Protein AF-A0A9E1MY78-F1 (afdb_monomer_lite)

Structure (mmCIF, N/CA/C/O backbone):
data_AF-A0A9E1MY78-F1
#
_entry.id   AF-A0A9E1MY78-F1
#
loop_
_atom_site.group_PDB
_atom_site.id
_atom_site.type_symbol
_atom_site.label_atom_id
_atom_site.label_alt_id
_atom_site.label_comp_id
_atom_site.label_asym_id
_atom_site.label_entity_id
_atom_site.label_seq_id
_atom_site.pdbx_PDB_ins_code
_atom_site.Cartn_x
_atom_site.Cartn_y
_atom_site.Cartn_z
_atom_site.occupancy
_atom_site.B_iso_or_equiv
_atom_site.auth_seq_id
_atom_site.auth_comp_id
_atom_site.auth_asym_id
_atom_site.auth_atom_id
_atom_site.pdbx_PDB_model_num
ATOM 1 N N . LEU A 1 1 ? -3.716 -0.365 20.047 1.00 77.88 1 LEU A N 1
ATOM 2 C CA . LEU A 1 1 ? -4.686 -0.199 18.945 1.00 77.88 1 LEU A CA 1
ATOM 3 C C . LEU A 1 1 ? -5.792 -1.229 19.145 1.00 77.88 1 LEU A C 1
ATOM 5 O O . LEU A 1 1 ? -5.508 -2.318 19.634 1.00 77.88 1 LEU A O 1
ATOM 9 N N . THR A 1 2 ? -7.038 -0.886 18.838 1.00 93.75 2 THR A N 1
ATOM 10 C CA . THR A 1 2 ? -8.162 -1.832 18.827 1.00 93.75 2 THR A CA 1
ATOM 11 C C . THR A 1 2 ? -8.048 -2.782 17.623 1.00 93.75 2 THR A C 1
ATOM 13 O O . THR A 1 2 ? -7.314 -2.478 16.678 1.00 93.75 2 THR A O 1
ATOM 16 N N . PRO A 1 3 ? -8.788 -3.907 17.593 1.00 94.00 3 PRO A N 1
ATOM 17 C CA . PRO A 1 3 ? -8.810 -4.789 16.424 1.00 94.00 3 PRO A CA 1
ATOM 18 C C . PRO A 1 3 ? -9.191 -4.069 15.121 1.00 94.00 3 PRO A C 1
ATOM 20 O O . PRO A 1 3 ? -8.575 -4.314 14.088 1.00 94.00 3 PRO A O 1
ATOM 23 N N . SER A 1 4 ? -10.140 -3.126 15.179 1.00 91.12 4 SER A N 1
ATOM 24 C CA . SER A 1 4 ? -10.500 -2.296 14.019 1.00 91.12 4 SER A CA 1
ATOM 25 C C . SER A 1 4 ? -9.322 -1.439 13.566 1.00 91.12 4 SER A C 1
ATOM 27 O O . SER A 1 4 ? -8.977 -1.444 12.393 1.00 91.12 4 SER A O 1
ATOM 29 N N . GLN A 1 5 ? -8.630 -0.784 14.502 1.00 90.69 5 GLN A N 1
ATOM 30 C CA . GLN A 1 5 ? -7.468 0.045 14.177 1.00 90.69 5 GLN A CA 1
ATOM 31 C C . GLN A 1 5 ? -6.308 -0.772 13.580 1.00 90.69 5 GLN A C 1
ATOM 33 O O . GLN A 1 5 ? -5.576 -0.271 12.727 1.00 90.69 5 GLN A O 1
ATOM 38 N N . HIS A 1 6 ? -6.131 -2.033 13.995 1.00 92.25 6 HIS A N 1
ATOM 39 C CA . HIS A 1 6 ? -5.180 -2.947 13.347 1.00 92.25 6 HIS A CA 1
ATOM 40 C C . HIS A 1 6 ? -5.575 -3.239 11.901 1.00 92.25 6 HIS A C 1
ATOM 42 O O . HIS A 1 6 ? -4.723 -3.191 11.014 1.00 92.25 6 HIS A O 1
ATOM 48 N N . LEU A 1 7 ? -6.853 -3.535 11.667 1.00 94.12 7 LEU A N 1
ATOM 49 C CA . LEU A 1 7 ? -7.363 -3.879 10.347 1.00 94.12 7 LEU A CA 1
ATOM 50 C C . LEU A 1 7 ? -7.276 -2.690 9.380 1.00 94.12 7 LEU A C 1
ATOM 52 O O . LEU A 1 7 ? -6.815 -2.845 8.249 1.00 94.12 7 LEU A O 1
ATOM 56 N N . ASP A 1 8 ? -7.617 -1.494 9.857 1.00 91.06 8 ASP A N 1
ATOM 57 C CA . ASP A 1 8 ? -7.502 -0.252 9.095 1.00 91.06 8 ASP A CA 1
ATOM 58 C C . ASP A 1 8 ? -6.039 0.030 8.724 1.00 91.06 8 ASP A C 1
ATOM 60 O O . ASP A 1 8 ? -5.723 0.328 7.570 1.00 91.06 8 ASP A O 1
ATOM 64 N N . GLY A 1 9 ? -5.116 -0.128 9.679 1.00 91.06 9 GLY A N 1
ATOM 65 C CA . GLY A 1 9 ? -3.679 -0.020 9.428 1.00 91.06 9 GLY A CA 1
ATOM 66 C C . GLY A 1 9 ? -3.181 -1.040 8.401 1.00 91.06 9 GLY A C 1
ATOM 67 O O . GLY A 1 9 ? -2.433 -0.677 7.490 1.00 91.06 9 GLY A O 1
ATOM 68 N N . PHE A 1 10 ? -3.627 -2.295 8.503 1.00 94.75 10 PHE A N 1
ATOM 69 C CA . PHE A 1 10 ? -3.268 -3.362 7.571 1.00 94.75 10 PHE A CA 1
ATOM 70 C C . PHE A 1 10 ? -3.712 -3.040 6.142 1.00 94.75 10 PHE A C 1
ATOM 72 O O . PHE A 1 10 ? -2.872 -3.027 5.242 1.00 94.75 10 PHE A O 1
ATOM 79 N N . TYR A 1 11 ? -4.991 -2.721 5.919 1.00 94.31 11 TYR A N 1
ATOM 80 C CA . TYR A 1 11 ? -5.495 -2.437 4.571 1.00 94.31 11 TYR A CA 1
ATOM 81 C C . TYR A 1 11 ? -4.884 -1.178 3.966 1.00 94.31 11 TYR A C 1
ATOM 83 O O . TYR A 1 11 ? -4.603 -1.141 2.762 1.00 94.31 11 TYR A O 1
ATOM 91 N N . ARG A 1 12 ? -4.605 -0.168 4.794 1.00 91.56 12 ARG A N 1
ATOM 92 C CA . ARG A 1 12 ? -3.902 1.042 4.368 1.00 91.56 12 ARG A CA 1
ATOM 93 C C . ARG A 1 12 ? -2.476 0.727 3.922 1.00 91.56 12 ARG A C 1
ATOM 95 O O . ARG A 1 12 ? -2.065 1.147 2.841 1.00 91.56 12 ARG A O 1
ATOM 102 N N . GLY A 1 13 ? -1.737 -0.046 4.718 1.00 91.94 13 GLY A N 1
ATOM 103 C CA . GLY A 1 13 ? -0.388 -0.499 4.380 1.00 91.94 13 GLY A CA 1
ATOM 104 C C . GLY A 1 13 ? -0.364 -1.375 3.129 1.00 91.94 13 GLY A C 1
ATOM 105 O O . GLY A 1 13 ? 0.421 -1.128 2.216 1.00 91.94 13 GLY A O 1
ATOM 106 N N . TRP A 1 14 ? -1.268 -2.349 3.051 1.00 94.62 14 TRP A N 1
ATOM 107 C CA . TRP A 1 14 ? -1.393 -3.259 1.916 1.00 94.62 14 TRP A CA 1
ATOM 108 C C . TRP A 1 14 ? -1.666 -2.511 0.610 1.00 94.62 14 TRP A C 1
ATOM 110 O O . TRP A 1 14 ? -0.915 -2.656 -0.351 1.00 94.62 14 TRP A O 1
ATOM 120 N N . SER A 1 15 ? -2.671 -1.631 0.596 1.00 93.56 15 SER A N 1
ATOM 121 C CA . SER A 1 15 ? -3.048 -0.866 -0.602 1.00 93.56 15 SER A CA 1
ATOM 122 C C . SER A 1 15 ? -1.903 0.020 -1.102 1.00 93.56 15 SER A C 1
ATOM 124 O O . SER A 1 15 ? -1.666 0.123 -2.303 1.00 93.56 15 SER A O 1
ATOM 126 N N . ARG A 1 16 ? -1.146 0.621 -0.176 1.00 91.81 16 ARG A N 1
ATOM 127 C CA . ARG A 1 16 ? 0.048 1.424 -0.474 1.00 91.81 16 ARG A CA 1
ATOM 128 C C . ARG A 1 16 ? 1.179 0.574 -1.069 1.00 91.81 16 ARG A C 1
ATOM 130 O O . ARG A 1 16 ? 1.794 0.996 -2.047 1.00 91.81 16 ARG A O 1
ATOM 137 N N . LYS A 1 17 ? 1.440 -0.623 -0.523 1.00 92.12 17 LYS A N 1
ATOM 138 C CA . LYS A 1 17 ? 2.454 -1.544 -1.070 1.00 92.12 17 LYS A CA 1
ATOM 139 C C . LYS A 1 17 ? 2.077 -2.057 -2.457 1.00 92.12 17 LYS A C 1
ATOM 141 O O . LYS A 1 17 ? 2.904 -2.015 -3.364 1.00 92.12 17 LYS A O 1
ATOM 146 N N . GLU A 1 18 ? 0.826 -2.462 -2.639 1.00 95.12 18 GLU A N 1
ATOM 147 C CA . GLU A 1 18 ? 0.297 -2.927 -3.922 1.00 95.12 18 GLU A CA 1
ATOM 148 C C . GLU A 1 18 ? 0.358 -1.845 -5.004 1.00 95.12 18 GLU A C 1
ATOM 150 O O . GLU A 1 18 ? 0.756 -2.129 -6.130 1.00 95.12 18 GLU A O 1
ATOM 155 N N . ALA A 1 19 ? 0.023 -0.593 -4.676 1.00 92.69 19 ALA A N 1
ATOM 156 C CA . ALA A 1 19 ? 0.131 0.516 -5.622 1.00 92.69 19 ALA A CA 1
ATOM 157 C C . ALA A 1 19 ? 1.569 0.684 -6.140 1.00 92.69 19 ALA A C 1
ATOM 159 O O . ALA A 1 19 ? 1.778 0.836 -7.344 1.00 92.69 19 ALA A O 1
ATOM 160 N N . TYR A 1 20 ? 2.562 0.599 -5.249 1.00 90.75 20 TYR A N 1
ATOM 161 C CA . TYR A 1 20 ? 3.974 0.665 -5.625 1.00 90.75 20 TYR A CA 1
ATOM 162 C C . TYR A 1 20 ? 4.406 -0.533 -6.479 1.00 90.75 20 TYR A C 1
ATOM 164 O O . TYR A 1 20 ? 4.993 -0.344 -7.543 1.00 90.75 20 TYR A O 1
ATOM 172 N N . ILE A 1 21 ? 4.061 -1.757 -6.070 1.00 92.94 21 ILE A N 1
ATOM 173 C CA . ILE A 1 21 ? 4.366 -2.980 -6.831 1.00 92.94 21 ILE A CA 1
ATOM 174 C C . ILE A 1 21 ? 3.779 -2.914 -8.243 1.00 92.94 21 ILE A C 1
ATOM 176 O O . ILE A 1 21 ? 4.472 -3.211 -9.220 1.00 92.94 21 ILE A O 1
ATOM 180 N N . LYS A 1 22 ? 2.519 -2.480 -8.363 1.00 94.44 22 LYS A N 1
ATOM 181 C CA . LYS A 1 22 ? 1.832 -2.323 -9.649 1.00 94.44 22 LYS A CA 1
ATOM 182 C C . LYS A 1 22 ? 2.498 -1.265 -10.518 1.00 94.44 22 LYS A C 1
ATOM 184 O O . LYS A 1 22 ? 2.740 -1.529 -11.689 1.00 94.44 22 LYS A O 1
ATOM 189 N N . ALA A 1 23 ? 2.864 -0.115 -9.950 1.00 91.56 23 ALA A N 1
ATOM 190 C CA . ALA A 1 23 ? 3.569 0.931 -10.689 1.00 91.56 23 ALA A CA 1
ATOM 191 C C . ALA A 1 23 ? 4.974 0.497 -11.151 1.00 91.56 23 ALA A C 1
ATOM 193 O O . ALA A 1 23 ? 5.458 0.964 -12.179 1.00 91.56 23 ALA A O 1
ATOM 194 N N . ARG A 1 24 ? 5.624 -0.421 -10.422 1.00 88.56 24 ARG A N 1
ATOM 195 C CA . ARG A 1 24 ? 6.902 -1.037 -10.817 1.00 88.56 24 ARG A CA 1
ATOM 196 C C . ARG A 1 24 ? 6.762 -2.112 -11.894 1.00 88.56 24 ARG A C 1
ATOM 198 O O . ARG A 1 24 ? 7.755 -2.420 -12.544 1.00 88.56 24 ARG A O 1
ATOM 205 N N . GLY A 1 25 ? 5.583 -2.714 -12.052 1.00 91.69 25 GLY A N 1
ATOM 206 C CA . GLY A 1 25 ? 5.342 -3.798 -13.012 1.00 91.69 25 GLY A CA 1
ATOM 207 C C . GLY A 1 25 ? 6.062 -5.114 -12.685 1.00 91.69 25 GLY A C 1
ATOM 208 O O . GLY A 1 25 ? 6.129 -5.997 -13.531 1.00 91.69 25 GLY A O 1
ATOM 209 N N . MET A 1 26 ? 6.607 -5.262 -11.473 1.00 87.62 26 MET A N 1
ATOM 210 C CA . MET A 1 26 ? 7.414 -6.430 -11.080 1.00 87.62 26 MET A CA 1
ATOM 211 C C . MET A 1 26 ? 6.585 -7.568 -10.468 1.00 87.62 26 MET A C 1
ATOM 213 O O . MET A 1 26 ? 7.103 -8.667 -10.273 1.00 87.62 26 MET A O 1
ATOM 217 N N . GLY A 1 27 ? 5.317 -7.313 -10.133 1.00 89.56 27 GLY A N 1
ATOM 218 C CA . GLY A 1 27 ? 4.484 -8.270 -9.405 1.00 89.56 27 GLY A CA 1
ATOM 219 C C . GLY A 1 27 ? 5.150 -8.734 -8.104 1.00 89.56 27 GLY A C 1
ATOM 220 O O . GLY A 1 27 ? 5.833 -7.964 -7.429 1.00 89.56 27 GLY A O 1
ATOM 221 N N . LEU A 1 28 ? 4.987 -10.014 -7.769 1.00 89.81 28 LEU A N 1
ATOM 222 C CA . LEU A 1 28 ? 5.535 -10.604 -6.540 1.00 89.81 28 LEU A CA 1
ATOM 223 C C . LEU A 1 28 ? 7.060 -10.798 -6.558 1.00 89.81 28 LEU A C 1
ATOM 225 O O . LEU A 1 28 ? 7.638 -11.139 -5.529 1.00 89.81 28 LEU A O 1
ATOM 229 N N . SER A 1 29 ? 7.725 -10.552 -7.690 1.00 92.12 29 SER A N 1
ATOM 230 C CA . SER A 1 29 ? 9.190 -10.586 -7.775 1.00 92.12 29 SER A CA 1
ATOM 231 C C . SER A 1 29 ? 9.851 -9.429 -7.019 1.00 92.12 29 SER A C 1
ATOM 233 O O . SER A 1 29 ? 11.055 -9.473 -6.778 1.00 92.12 29 SER A O 1
ATOM 235 N N . LEU A 1 30 ? 9.091 -8.391 -6.639 1.00 89.00 30 LEU A N 1
ATOM 236 C CA . LEU A 1 30 ? 9.543 -7.349 -5.720 1.00 89.00 30 LEU A CA 1
ATOM 237 C C . LEU A 1 30 ? 9.236 -7.773 -4.269 1.00 89.00 30 LEU A C 1
ATOM 239 O O . LEU A 1 30 ? 8.061 -7.817 -3.892 1.00 89.00 30 LEU A O 1
ATOM 243 N N . PRO A 1 31 ? 10.247 -8.061 -3.427 1.00 89.94 31 PRO A N 1
ATOM 244 C CA . PRO A 1 31 ? 9.996 -8.563 -2.083 1.00 89.94 31 PRO A CA 1
ATOM 245 C C . PRO A 1 31 ? 9.281 -7.526 -1.209 1.00 89.94 31 PRO A C 1
ATOM 247 O O . PRO A 1 31 ? 9.758 -6.411 -1.022 1.00 89.94 31 PRO A O 1
ATOM 250 N N . LEU A 1 32 ? 8.162 -7.907 -0.587 1.00 89.75 32 LEU A N 1
ATOM 251 C CA . LEU A 1 32 ? 7.363 -6.998 0.252 1.00 89.75 32 LEU A CA 1
ATOM 252 C C . LEU A 1 32 ? 8.124 -6.409 1.452 1.00 89.75 32 LEU A C 1
ATOM 254 O O . LEU A 1 32 ? 7.677 -5.416 2.023 1.00 89.75 32 LEU A O 1
ATOM 258 N N . HIS A 1 33 ? 9.236 -7.020 1.862 1.00 88.94 33 H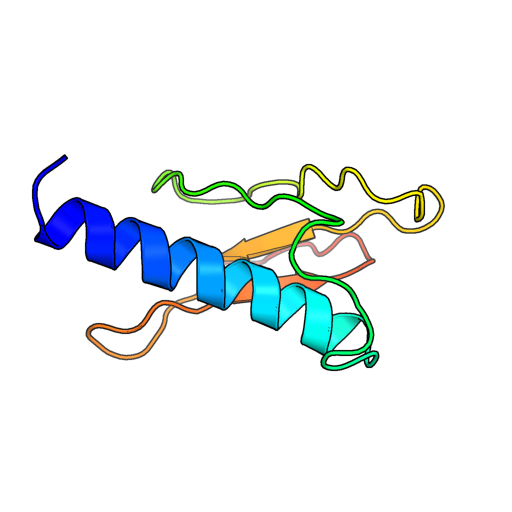IS A N 1
ATOM 259 C CA . HIS A 1 33 ? 10.082 -6.556 2.963 1.00 88.94 33 HIS A CA 1
ATOM 260 C C . HIS A 1 33 ? 11.212 -5.612 2.512 1.00 88.94 33 HIS A C 1
ATOM 262 O O . HIS A 1 33 ? 11.907 -5.067 3.364 1.00 88.94 33 HIS A O 1
ATOM 268 N N . SER A 1 34 ? 11.411 -5.398 1.204 1.00 86.19 34 SER A N 1
ATOM 269 C CA . SER A 1 34 ? 12.500 -4.556 0.682 1.00 86.19 34 SER A CA 1
ATOM 270 C C . SER A 1 34 ? 12.168 -3.057 0.661 1.00 86.19 34 SER A C 1
ATOM 272 O O . SER A 1 34 ? 12.985 -2.245 0.231 1.00 86.19 34 SER A O 1
ATOM 274 N N . PHE A 1 35 ? 10.958 -2.674 1.077 1.00 84.88 35 PHE A N 1
ATOM 275 C CA . PHE A 1 35 ? 10.508 -1.287 1.145 1.00 84.88 35 PHE A CA 1
ATOM 276 C C . PHE A 1 35 ? 9.410 -1.109 2.200 1.00 84.88 35 PHE A C 1
ATOM 278 O O . PHE A 1 35 ? 8.639 -2.029 2.499 1.00 84.88 35 PHE A O 1
ATOM 285 N N . ASP A 1 36 ? 9.319 0.110 2.726 1.00 86.44 36 ASP A N 1
ATOM 286 C CA . ASP A 1 36 ? 8.366 0.482 3.762 1.00 86.44 36 ASP A CA 1
ATOM 287 C C . ASP A 1 36 ? 7.348 1.497 3.240 1.00 86.44 36 ASP A C 1
ATOM 289 O O . ASP A 1 36 ? 7.606 2.292 2.336 1.00 86.44 36 ASP A O 1
ATOM 293 N N . VAL A 1 37 ? 6.159 1.466 3.837 1.00 85.69 37 VAL A N 1
ATOM 294 C CA . VAL A 1 37 ? 5.100 2.448 3.608 1.00 85.69 37 VAL A CA 1
ATOM 295 C C . VAL A 1 37 ? 4.618 2.956 4.957 1.00 85.69 37 VAL A C 1
ATOM 297 O O . VAL A 1 37 ? 4.595 2.215 5.940 1.00 85.69 37 VAL A O 1
ATOM 300 N N . SER A 1 38 ? 4.209 4.221 5.024 1.00 84.31 38 SE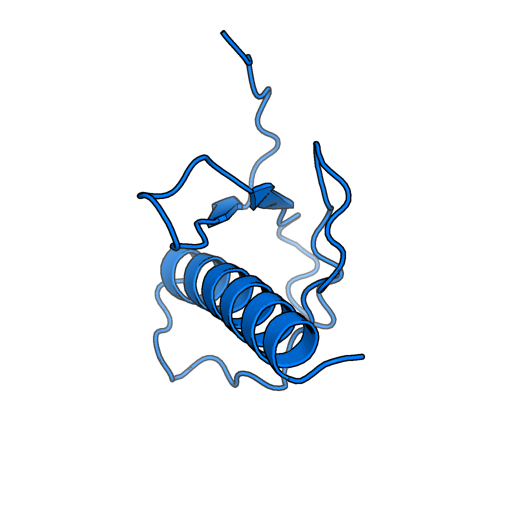R A N 1
ATOM 301 C CA . SER A 1 38 ? 3.572 4.739 6.235 1.00 84.31 38 SER A CA 1
ATOM 302 C C . SER A 1 38 ? 2.240 4.021 6.474 1.00 84.31 38 SER A C 1
ATOM 304 O O . SER A 1 38 ? 1.531 3.711 5.516 1.00 84.31 38 SER A O 1
ATOM 306 N N . LEU A 1 39 ? 1.860 3.833 7.739 1.00 86.88 39 LEU A N 1
ATOM 307 C CA . LEU A 1 39 ? 0.514 3.400 8.147 1.00 86.88 39 LEU A CA 1
ATOM 308 C C . LEU A 1 39 ? -0.336 4.556 8.698 1.00 86.88 39 LEU A C 1
ATOM 310 O O . LEU A 1 39 ? -1.487 4.350 9.071 1.00 86.88 39 LEU A O 1
ATOM 314 N N . SER A 1 40 ? 0.222 5.773 8.739 1.00 83.06 40 SER A N 1
ATOM 315 C CA . SER A 1 40 ? -0.462 6.939 9.305 1.00 83.06 40 SER A CA 1
ATOM 316 C C . SER A 1 40 ? -1.718 7.322 8.517 1.00 83.06 40 SER A C 1
ATOM 318 O O . SER A 1 40 ? -1.767 7.174 7.289 1.00 83.06 40 SER A O 1
ATOM 320 N N . GLU A 1 41 ? -2.704 7.830 9.259 1.00 77.75 41 GLU A N 1
ATOM 321 C CA . GLU A 1 41 ? -4.014 8.295 8.776 1.00 77.75 41 GLU A CA 1
ATOM 322 C C . GLU A 1 41 ? -3.998 9.745 8.272 1.00 77.75 41 GLU A C 1
ATOM 324 O O . GLU A 1 41 ? -4.970 10.209 7.688 1.00 77.75 41 GLU A O 1
ATOM 329 N N . SER A 1 42 ? -2.912 10.491 8.508 1.00 62.78 42 SER A N 1
ATOM 330 C CA . SER A 1 42 ? -2.872 11.922 8.198 1.00 62.78 42 SER A CA 1
ATOM 331 C C . SER A 1 42 ? -2.916 12.175 6.689 1.00 62.78 42 SER A C 1
ATOM 333 O O . SER A 1 42 ? -2.078 11.692 5.922 1.00 62.78 42 SER A O 1
ATOM 335 N N . SER A 1 43 ? -3.913 12.972 6.311 1.00 53.59 43 SER A N 1
ATOM 336 C CA . SER A 1 43 ? -4.260 13.357 4.953 1.00 53.59 43 SER A CA 1
ATOM 337 C C . SER A 1 43 ? -3.233 14.299 4.320 1.00 53.59 43 SER A C 1
ATOM 339 O O . SER A 1 43 ? -2.656 15.165 4.978 1.00 53.59 43 SER A O 1
ATOM 341 N N . ALA A 1 44 ? -3.027 14.079 3.019 1.00 54.66 44 ALA A N 1
ATOM 342 C CA . ALA A 1 44 ? -2.757 15.044 1.944 1.00 54.66 44 ALA A CA 1
ATOM 343 C C . ALA A 1 44 ? -1.608 14.595 1.038 1.00 54.66 44 ALA A C 1
ATOM 345 O O . ALA A 1 44 ? -1.786 14.521 -0.171 1.00 54.66 44 ALA A O 1
ATOM 346 N N . THR A 1 45 ? -0.441 14.240 1.568 1.00 51.97 45 THR A N 1
ATOM 347 C CA . THR A 1 45 ? 0.668 13.695 0.766 1.00 51.97 45 THR A CA 1
ATOM 348 C C . THR A 1 45 ? 1.665 13.028 1.703 1.00 51.97 45 THR A C 1
ATOM 350 O O . THR A 1 45 ? 2.063 13.608 2.719 1.00 51.97 45 THR A O 1
ATOM 353 N N . ARG A 1 46 ? 2.088 11.804 1.387 1.00 56.72 46 ARG A N 1
ATOM 354 C CA . ARG A 1 46 ? 3.212 11.168 2.074 1.00 56.72 46 ARG A CA 1
ATOM 355 C C . ARG A 1 46 ? 4.215 10.728 1.024 1.00 56.72 46 ARG A C 1
ATOM 357 O O . ARG A 1 46 ? 3.948 9.830 0.231 1.00 56.72 46 ARG A O 1
ATOM 364 N N . SER A 1 47 ? 5.380 11.373 1.044 1.00 52.16 47 SER A N 1
ATOM 365 C CA . SER A 1 47 ? 6.548 10.845 0.351 1.00 52.16 47 SER A CA 1
ATOM 366 C C . SER A 1 47 ? 6.764 9.411 0.830 1.00 52.16 47 SER A C 1
ATOM 368 O O . SER A 1 47 ? 6.718 9.136 2.035 1.00 52.16 47 SER A O 1
ATOM 370 N N 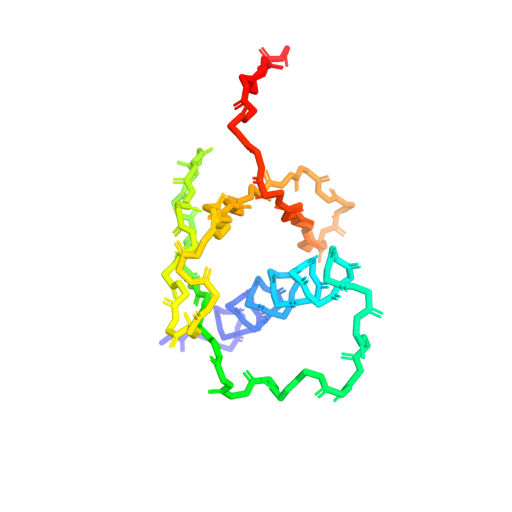. LEU A 1 48 ? 6.920 8.487 -0.112 1.00 57.53 48 LEU A N 1
ATOM 371 C CA . LEU A 1 48 ? 7.304 7.126 0.212 1.00 57.53 48 LEU A CA 1
ATOM 372 C C . LEU A 1 48 ? 8.678 7.175 0.880 1.00 57.53 48 LEU A C 1
ATOM 374 O O . LEU A 1 48 ? 9.644 7.638 0.276 1.00 57.53 48 LEU A O 1
ATOM 378 N N . MET A 1 49 ? 8.791 6.654 2.100 1.00 54.25 49 MET A N 1
ATOM 379 C CA . MET A 1 49 ? 10.101 6.335 2.659 1.00 54.25 49 MET A CA 1
ATOM 380 C C . MET A 1 49 ? 10.535 4.992 2.072 1.00 54.25 49 MET A C 1
ATOM 382 O O . MET A 1 49 ? 10.375 3.933 2.674 1.00 54.25 49 MET A O 1
ATOM 386 N N . LEU A 1 50 ? 11.021 5.032 0.834 1.00 56.69 50 LEU A N 1
ATOM 387 C CA . LEU A 1 50 ? 11.618 3.863 0.212 1.00 56.69 50 LEU A CA 1
ATOM 388 C C . LEU A 1 50 ? 12.957 3.577 0.893 1.00 56.69 50 LEU A C 1
ATOM 390 O O . LEU A 1 50 ? 13.878 4.385 0.832 1.00 56.69 50 LEU A O 1
ATOM 394 N N . LYS A 1 51 ? 13.081 2.391 1.491 1.00 52.28 51 LYS A N 1
ATOM 395 C CA . LYS A 1 51 ? 14.388 1.796 1.812 1.00 52.28 51 LYS A CA 1
ATOM 396 C C . LYS A 1 51 ? 15.084 1.199 0.583 1.00 52.28 51 LYS A C 1
ATOM 398 O O . LYS A 1 51 ? 16.152 0.620 0.722 1.00 52.28 51 LYS A O 1
ATOM 403 N N . SER A 1 52 ? 14.474 1.281 -0.601 1.00 55.25 52 SER A N 1
ATOM 404 C CA . SER A 1 52 ? 15.001 0.629 -1.797 1.00 55.25 52 SER A CA 1
ATOM 405 C C . SER A 1 52 ? 16.151 1.412 -2.424 1.00 55.25 52 SER A C 1
ATOM 407 O O . SER A 1 52 ? 16.096 2.638 -2.497 1.00 55.25 52 SER A O 1
ATOM 409 N N . ASP A 1 53 ? 17.102 0.686 -3.008 1.00 54.50 53 ASP A N 1
ATOM 410 C CA . ASP A 1 53 ? 18.232 1.210 -3.791 1.00 54.50 53 ASP A CA 1
ATOM 411 C C . ASP A 1 53 ? 17.840 1.947 -5.088 1.00 54.50 53 ASP A C 1
ATOM 413 O O . ASP A 1 53 ? 18.707 2.433 -5.810 1.00 54.50 53 ASP A O 1
ATOM 417 N N . ASP A 1 54 ? 16.543 2.100 -5.377 1.00 61.44 54 ASP A N 1
ATOM 418 C CA . ASP A 1 54 ? 16.001 2.852 -6.520 1.00 61.44 54 ASP A CA 1
ATOM 419 C C . ASP A 1 54 ? 16.089 4.378 -6.304 1.00 61.44 54 ASP A C 1
ATOM 421 O O . ASP A 1 54 ? 15.115 5.114 -6.464 1.00 61.44 54 ASP A O 1
ATOM 425 N N . LYS A 1 55 ? 17.271 4.861 -5.896 1.00 59.50 55 LYS A N 1
AT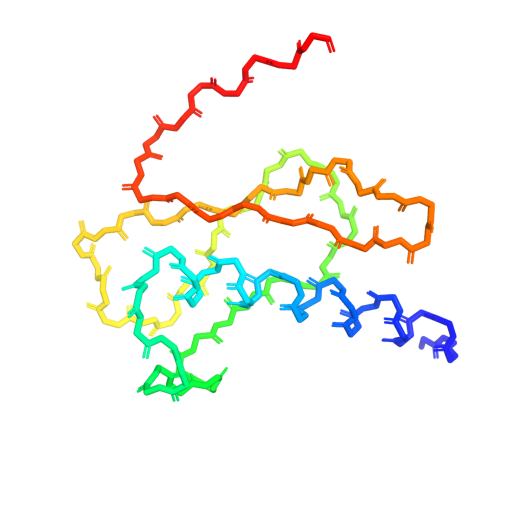OM 426 C CA . LYS A 1 55 ? 17.565 6.273 -5.594 1.00 59.50 55 LYS A CA 1
ATOM 427 C C . LYS A 1 55 ? 17.392 7.194 -6.807 1.00 59.50 55 LYS A C 1
ATOM 429 O O . LYS A 1 55 ? 17.248 8.401 -6.632 1.00 59.50 55 LYS A O 1
ATOM 434 N N . GLU A 1 56 ? 17.393 6.641 -8.021 1.00 59.66 56 GLU A N 1
ATOM 435 C CA . GLU A 1 56 ? 17.222 7.402 -9.263 1.00 59.66 56 GLU A CA 1
ATOM 436 C C . GLU A 1 56 ? 15.767 7.826 -9.516 1.00 59.66 56 GLU A C 1
ATOM 438 O O . GLU A 1 56 ? 15.524 8.835 -10.181 1.00 59.66 56 GLU A O 1
ATOM 443 N N . ARG A 1 57 ? 14.779 7.106 -8.962 1.00 69.50 57 ARG A N 1
ATOM 444 C CA . ARG A 1 57 ? 13.354 7.422 -9.130 1.00 69.50 57 ARG A CA 1
ATOM 445 C C . ARG A 1 57 ? 12.763 7.944 -7.827 1.00 69.50 57 ARG A C 1
ATOM 447 O O . ARG A 1 57 ? 12.621 7.224 -6.843 1.00 69.50 57 ARG A O 1
ATOM 454 N N . ARG A 1 58 ? 12.350 9.214 -7.829 1.00 75.38 58 ARG A N 1
ATOM 455 C CA . ARG A 1 58 ? 11.629 9.822 -6.700 1.00 75.38 58 ARG A CA 1
ATOM 456 C C . ARG A 1 58 ? 10.168 9.382 -6.717 1.00 75.38 58 ARG A C 1
ATOM 458 O O . ARG A 1 58 ? 9.339 9.982 -7.396 1.00 75.38 58 ARG A O 1
ATOM 465 N N . TRP A 1 59 ? 9.865 8.323 -5.973 1.00 82.75 59 TRP A N 1
ATOM 466 C CA . TRP A 1 59 ? 8.505 7.815 -5.833 1.00 82.75 59 TRP A CA 1
ATOM 467 C C . TRP A 1 59 ? 7.695 8.586 -4.791 1.00 82.75 59 TRP A C 1
ATOM 469 O O . TRP A 1 59 ? 8.182 8.912 -3.711 1.00 82.75 59 TRP A O 1
ATOM 479 N N . SER A 1 60 ? 6.424 8.827 -5.095 1.00 82.56 60 SER A N 1
ATOM 480 C CA . SER A 1 60 ? 5.440 9.407 -4.178 1.00 82.56 60 SER A CA 1
ATOM 481 C C . SER A 1 60 ? 4.219 8.500 -4.072 1.00 82.56 60 SER A C 1
ATOM 483 O O . SER A 1 60 ? 3.815 7.895 -5.068 1.00 82.56 60 SER A O 1
ATOM 485 N N . LEU A 1 61 ? 3.632 8.412 -2.874 1.00 84.06 61 LEU A N 1
ATOM 486 C CA . LEU A 1 61 ? 2.347 7.755 -2.646 1.00 84.06 61 LEU A CA 1
ATOM 487 C C . LEU A 1 61 ? 1.278 8.786 -2.311 1.00 84.06 61 LEU A C 1
ATOM 489 O O . LEU A 1 61 ? 1.455 9.646 -1.446 1.00 84.06 61 LEU A O 1
ATOM 493 N N . TYR A 1 62 ? 0.127 8.612 -2.940 1.00 83.50 62 TYR A N 1
ATOM 494 C CA . TYR A 1 62 ? -1.062 9.402 -2.684 1.00 83.50 62 TYR A CA 1
ATOM 495 C C . TYR A 1 62 ? -2.185 8.479 -2.243 1.00 83.50 62 TYR A C 1
ATOM 497 O O . TYR A 1 62 ? -2.408 7.427 -2.840 1.00 83.50 62 TYR A O 1
ATOM 505 N N . GLU A 1 63 ? -2.881 8.878 -1.186 1.00 84.25 63 GLU A N 1
ATOM 506 C CA . GLU A 1 63 ? -4.160 8.280 -0.832 1.00 84.25 63 GLU A CA 1
ATOM 507 C C . GLU A 1 63 ? -5.242 8.908 -1.704 1.00 84.25 63 GLU A C 1
ATOM 509 O O . GLU A 1 63 ? -5.235 10.119 -1.929 1.00 84.25 63 GLU A O 1
ATOM 514 N N . VAL A 1 64 ? -6.149 8.082 -2.213 1.00 85.44 64 VAL A N 1
ATOM 515 C CA . VAL A 1 64 ? -7.268 8.532 -3.043 1.00 85.44 64 VAL A CA 1
ATOM 516 C C . VAL A 1 64 ? -8.576 7.966 -2.499 1.00 85.44 64 VAL A C 1
ATOM 518 O O . VAL A 1 64 ? -8.548 6.932 -1.826 1.00 85.44 64 VAL A O 1
ATOM 521 N N . PRO A 1 65 ? -9.726 8.608 -2.776 1.00 86.19 65 PRO A N 1
ATOM 522 C CA . PRO A 1 65 ? -11.017 8.076 -2.364 1.00 86.19 65 PRO A CA 1
ATOM 523 C C . PRO A 1 65 ? -11.230 6.653 -2.900 1.00 86.19 65 PRO A C 1
ATOM 525 O O . PRO A 1 65 ? -11.171 6.416 -4.107 1.00 86.19 65 PRO A O 1
ATOM 528 N N . GLY A 1 66 ? -11.461 5.708 -1.991 1.00 85.88 66 GLY A N 1
ATOM 529 C CA . GLY A 1 66 ? -11.890 4.348 -2.308 1.00 85.88 66 GLY A CA 1
ATOM 530 C C . GLY A 1 66 ? -13.409 4.198 -2.225 1.00 85.88 66 GLY 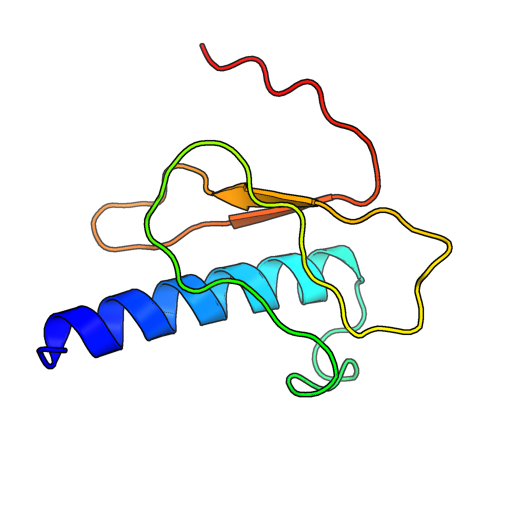A C 1
ATOM 531 O O . GLY A 1 66 ? -14.122 5.098 -1.778 1.00 85.88 66 GLY A O 1
ATOM 532 N N . ALA A 1 67 ? -13.916 3.026 -2.615 1.00 91.81 67 ALA A N 1
ATOM 533 C CA . ALA A 1 67 ? -15.287 2.638 -2.290 1.00 91.81 67 ALA A CA 1
ATOM 534 C C . ALA A 1 67 ? -15.496 2.591 -0.762 1.00 91.81 67 ALA A C 1
ATOM 536 O O . ALA A 1 67 ? -14.538 2.514 0.011 1.00 91.81 67 ALA A O 1
ATOM 537 N N . LYS A 1 68 ? -16.756 2.623 -0.308 1.00 91.31 68 LYS A N 1
ATOM 538 C CA . LYS A 1 68 ? -17.086 2.572 1.125 1.00 91.31 68 LYS A CA 1
ATOM 539 C C . LYS A 1 68 ? -16.431 1.349 1.783 1.00 91.31 68 LYS A C 1
ATOM 541 O O . LYS A 1 68 ? -16.707 0.221 1.392 1.00 91.31 68 LYS A O 1
ATOM 546 N N . GLY A 1 69 ? -15.603 1.591 2.800 1.00 89.44 69 GLY A N 1
ATOM 547 C CA . GLY A 1 69 ? -14.879 0.540 3.525 1.00 89.44 69 GLY A CA 1
ATOM 548 C C . GLY A 1 69 ? -13.603 0.040 2.837 1.00 89.44 69 GLY A C 1
ATOM 549 O O . GLY A 1 69 ? -13.009 -0.922 3.311 1.00 89.44 69 GLY A O 1
ATOM 550 N N . CYS A 1 70 ? -13.163 0.671 1.745 1.00 91.00 70 CYS A N 1
ATOM 551 C CA . CYS A 1 70 ? -11.940 0.307 1.035 1.00 91.00 70 CYS A CA 1
ATOM 552 C C . CYS A 1 70 ? -10.868 1.393 1.163 1.00 91.00 70 CYS A C 1
ATOM 554 O O . CYS A 1 70 ? -11.150 2.587 1.064 1.00 91.00 70 CYS A O 1
ATOM 556 N N . CYS A 1 71 ? -9.613 0.967 1.291 1.00 91.19 71 CYS A N 1
ATOM 557 C CA . CYS A 1 71 ? -8.456 1.836 1.109 1.00 91.19 71 CYS A CA 1
ATOM 558 C C . CYS A 1 71 ? -8.036 1.844 -0.367 1.00 91.19 71 CYS A C 1
ATOM 560 O O . CYS A 1 71 ? -8.104 0.817 -1.042 1.00 91.19 71 CYS A O 1
ATOM 562 N N . ALA A 1 72 ? -7.564 2.987 -0.862 1.00 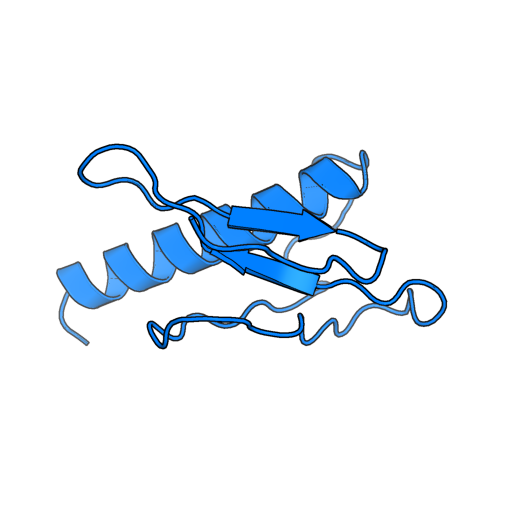91.62 72 ALA A N 1
ATOM 563 C CA . ALA A 1 72 ? -7.019 3.113 -2.208 1.00 91.62 72 ALA A CA 1
ATOM 564 C C . ALA A 1 72 ? -5.785 4.022 -2.205 1.00 91.62 72 ALA A C 1
ATOM 566 O O . ALA A 1 72 ? -5.695 4.981 -1.437 1.00 91.62 72 ALA A O 1
ATOM 567 N N . ALA A 1 73 ? -4.812 3.696 -3.054 1.00 90.62 73 ALA A N 1
ATOM 568 C CA . ALA A 1 73 ? -3.565 4.440 -3.159 1.00 90.62 73 ALA A CA 1
ATOM 569 C C . ALA A 1 73 ? -3.026 4.440 -4.594 1.00 90.62 73 ALA A C 1
ATOM 571 O O . ALA A 1 73 ? -3.261 3.501 -5.354 1.00 90.62 73 ALA A O 1
ATOM 572 N N . ILE A 1 74 ? -2.267 5.482 -4.936 1.00 89.81 74 ILE A N 1
ATOM 573 C CA . ILE A 1 74 ? -1.559 5.637 -6.211 1.00 89.81 74 ILE A CA 1
ATOM 574 C C . ILE A 1 74 ? -0.075 5.852 -5.923 1.00 89.81 74 ILE A C 1
ATOM 576 O O . ILE A 1 74 ? 0.271 6.687 -5.087 1.00 89.81 74 ILE A O 1
ATOM 580 N N . ALA A 1 75 ? 0.793 5.132 -6.638 1.00 89.50 75 ALA A N 1
ATOM 581 C CA . ALA A 1 75 ? 2.239 5.334 -6.616 1.00 89.50 75 ALA A CA 1
ATOM 582 C C . ALA A 1 75 ? 2.719 5.901 -7.956 1.00 89.50 75 ALA A C 1
ATOM 584 O O . ALA A 1 75 ? 2.353 5.385 -9.010 1.00 89.50 75 ALA A O 1
ATOM 585 N N . VAL A 1 76 ? 3.554 6.939 -7.914 1.00 86.94 76 VAL A N 1
ATOM 586 C CA . VAL A 1 76 ? 4.068 7.636 -9.105 1.00 86.94 76 VAL A CA 1
ATOM 587 C C . VAL A 1 76 ? 5.550 7.956 -8.961 1.00 86.94 76 VAL A C 1
ATOM 589 O O . VAL A 1 76 ? 5.995 8.310 -7.873 1.00 86.94 76 VAL A O 1
ATOM 592 N N . SER A 1 77 ? 6.314 7.851 -10.050 1.00 83.62 77 SER A N 1
ATOM 593 C CA . SER A 1 77 ? 7.758 8.143 -10.091 1.00 83.62 77 SER A CA 1
ATOM 594 C C . SER A 1 77 ? 8.093 9.539 -10.633 1.00 83.62 77 SER A C 1
ATOM 596 O O . SER A 1 77 ? 9.244 9.811 -10.969 1.00 83.62 77 SER A O 1
ATOM 598 N N . ALA A 1 78 ? 7.089 10.405 -10.772 1.00 72.69 78 ALA A N 1
ATOM 599 C CA . ALA A 1 78 ? 7.206 11.774 -11.263 1.00 72.69 78 ALA A CA 1
ATOM 600 C C . ALA A 1 78 ? 6.539 12.740 -10.276 1.00 72.69 78 ALA A C 1
ATOM 602 O O . ALA A 1 78 ? 5.645 12.348 -9.522 1.00 72.69 78 ALA A O 1
ATOM 603 N N . HIS A 1 79 ? 6.953 14.009 -10.287 1.00 60.38 79 HIS A N 1
ATOM 604 C CA . HIS A 1 79 ? 6.296 15.023 -9.471 1.00 60.38 79 HIS A CA 1
ATOM 605 C C . HIS A 1 79 ? 4.936 15.362 -10.092 1.00 60.38 79 HIS A C 1
ATOM 607 O O . HIS A 1 79 ? 4.871 15.914 -11.188 1.00 60.38 79 HIS A O 1
ATOM 613 N N . LEU A 1 80 ? 3.854 14.988 -9.412 1.00 57.66 80 LEU A N 1
ATOM 614 C CA . LEU A 1 80 ? 2.491 15.321 -9.812 1.00 57.66 80 LEU A CA 1
ATOM 615 C C . LEU A 1 80 ? 2.012 16.558 -9.051 1.00 57.66 80 LEU A C 1
ATOM 617 O O . LEU A 1 80 ? 1.987 16.557 -7.820 1.00 57.66 80 LEU A O 1
ATOM 621 N N . GLU A 1 81 ? 1.580 17.588 -9.782 1.00 56.03 81 GLU A N 1
ATOM 622 C CA . GLU A 1 81 ? 0.700 18.618 -9.231 1.00 56.03 81 GLU A CA 1
ATOM 623 C C . GLU A 1 81 ? -0.703 18.022 -9.084 1.00 56.03 81 GLU A C 1
ATOM 625 O O . GLU A 1 81 ? -1.467 17.911 -10.046 1.00 56.03 81 GLU A O 1
ATOM 630 N N . VAL A 1 82 ? -1.050 17.592 -7.872 1.00 54.16 82 VAL A N 1
ATOM 631 C CA . VAL A 1 82 ? -2.394 17.088 -7.583 1.00 54.16 82 VAL A CA 1
ATOM 632 C C . VAL A 1 82 ? -3.340 18.281 -7.436 1.00 54.16 82 VAL A C 1
ATOM 634 O O . VAL A 1 82 ? -3.381 18.928 -6.392 1.00 54.16 82 VAL A O 1
ATOM 637 N N . LYS A 1 83 ? -4.120 18.581 -8.481 1.00 49.91 83 LYS A N 1
ATOM 638 C CA . LYS A 1 83 ? -5.259 19.505 -8.379 1.00 49.91 83 LYS A CA 1
ATOM 639 C C . LYS A 1 83 ? -6.436 18.772 -7.742 1.00 49.91 83 LYS A C 1
ATOM 641 O O . LYS A 1 83 ? -7.118 17.999 -8.411 1.00 49.91 83 LYS A O 1
ATOM 646 N N . VAL A 1 84 ? -6.666 19.014 -6.454 1.00 50.69 84 VAL A N 1
ATOM 647 C CA . VAL A 1 84 ? -7.909 18.614 -5.784 1.00 50.69 84 VAL A CA 1
ATOM 648 C C . VAL A 1 84 ? -9.016 19.532 -6.314 1.00 50.69 84 VAL A C 1
ATOM 650 O O . VAL A 1 84 ? -8.908 20.750 -6.173 1.00 50.69 84 VAL A O 1
ATOM 653 N N . ARG A 1 85 ? -10.012 18.966 -7.004 1.00 40.44 85 ARG A N 1
ATOM 654 C CA . ARG A 1 85 ? -11.273 19.655 -7.315 1.00 40.44 85 ARG A CA 1
ATOM 655 C C . ARG A 1 85 ? -12.261 19.433 -6.185 1.00 40.44 85 ARG A C 1
ATOM 657 O O . ARG A 1 85 ? -12.254 18.305 -5.646 1.00 40.44 85 ARG A O 1
#

pLDDT: mean 79.78, std 15.47, range [40.44, 95.12]

Sequence (85 aa):
LTPSQHLDGFYRGWSRKEAYIKARGMGLSLPLHSFDVSLSESSATRSLMLKSDDKERRWSLYEVPGAKGCCAAIAVSAHLEVKVR

Foldseek 3Di:
DDPVLVVLLVQQFVQQLVQVCVVVVCPPVPPSVQAGADSDPDDDWDFGPGNHPVPVFRKTKHWDDDPVPHTHIHIDRDDDPDDDD

Secondary structure (DSSP, 8-state):
--HHHHHHHHHHHHHHHHHHHHHHT-GGGS-TTSS--------S-EE----SS-TTS--EEEE---STT---EEEESS-------

Radius of gyration: 13.1 Å; chains: 1; bounding box: 35×30×32 Å